Protein AF-A0A6C8XRI6-F1 (afdb_monomer_lite)

Structure (mmCIF, N/CA/C/O backbone):
data_AF-A0A6C8XRI6-F1
#
_entry.id   AF-A0A6C8XRI6-F1
#
loop_
_atom_site.group_PDB
_atom_site.id
_atom_site.type_symbol
_atom_site.label_atom_id
_atom_site.label_alt_id
_atom_site.label_comp_id
_atom_site.label_asym_id
_atom_site.label_entity_id
_atom_site.label_seq_id
_atom_site.pdbx_PDB_ins_code
_atom_site.Cartn_x
_atom_site.Cartn_y
_atom_site.Cartn_z
_atom_site.occupancy
_atom_site.B_iso_or_equiv
_atom_site.auth_seq_id
_atom_site.auth_comp_id
_atom_site.auth_asym_id
_atom_site.auth_atom_id
_atom_site.pdbx_PDB_model_num
ATOM 1 N N . SER A 1 1 ? -28.805 25.877 29.980 1.00 48.94 1 SER A N 1
ATOM 2 C CA . SER A 1 1 ? -28.409 24.750 29.115 1.00 48.94 1 SER A CA 1
ATOM 3 C C . SER A 1 1 ? -28.987 23.490 29.726 1.00 48.94 1 SER A C 1
ATOM 5 O O . SER A 1 1 ? -28.529 23.071 30.779 1.00 48.94 1 SER A O 1
ATOM 7 N N . SER A 1 2 ? -30.073 22.964 29.158 1.00 48.72 2 SER A N 1
ATOM 8 C CA . SER A 1 2 ? -30.688 21.733 29.662 1.00 48.72 2 SER A CA 1
ATOM 9 C C . SER A 1 2 ? -29.799 20.570 29.241 1.00 48.72 2 SER A C 1
ATOM 11 O O . SER A 1 2 ? -29.722 20.270 28.053 1.00 48.72 2 SER A O 1
ATOM 13 N N . ALA A 1 3 ? -29.058 19.983 30.178 1.00 62.44 3 ALA A N 1
ATOM 14 C CA . ALA A 1 3 ? -28.455 18.682 29.946 1.00 62.44 3 ALA A CA 1
ATOM 15 C C . ALA A 1 3 ? -29.612 17.678 29.949 1.00 62.44 3 ALA A C 1
ATOM 17 O O . ALA A 1 3 ? -30.185 17.402 31.001 1.00 62.44 3 ALA A O 1
ATOM 18 N N . GLU A 1 4 ? -30.025 17.242 28.759 1.00 72.00 4 GLU A N 1
ATOM 19 C CA . GLU A 1 4 ? -30.961 16.131 28.591 1.00 72.00 4 GLU A CA 1
ATOM 20 C C . GLU A 1 4 ? -30.470 14.961 29.454 1.00 72.00 4 GLU A C 1
ATOM 22 O O . GLU A 1 4 ? -29.291 14.594 29.388 1.00 72.00 4 GLU A O 1
ATOM 27 N N . ALA A 1 5 ? -31.343 14.415 30.302 1.00 75.19 5 ALA A N 1
ATOM 28 C CA . ALA A 1 5 ? -30.984 13.262 31.113 1.00 75.19 5 ALA A CA 1
ATOM 29 C C . ALA A 1 5 ? -30.616 12.086 30.188 1.00 75.19 5 ALA A C 1
ATOM 31 O O . ALA A 1 5 ? -31.246 11.914 29.139 1.00 75.19 5 ALA A O 1
ATOM 32 N N . PRO A 1 6 ? -29.599 11.281 30.535 1.00 75.69 6 PRO A N 1
ATOM 33 C CA . PRO A 1 6 ? -29.233 10.128 29.728 1.00 75.69 6 PRO A CA 1
ATOM 34 C C . PRO A 1 6 ? -30.438 9.188 29.583 1.00 75.69 6 PRO A C 1
ATOM 36 O O . PRO A 1 6 ? -31.152 8.910 30.542 1.00 75.69 6 PRO A O 1
ATOM 39 N N . TRP A 1 7 ? -30.673 8.691 28.366 1.00 84.75 7 TRP A N 1
ATOM 40 C CA . TRP A 1 7 ? -31.828 7.833 28.064 1.00 84.75 7 TRP A CA 1
ATOM 41 C C . TRP A 1 7 ? -31.716 6.421 28.675 1.00 84.75 7 TRP A C 1
ATOM 43 O O . TRP A 1 7 ? -32.672 5.649 28.618 1.00 84.75 7 TRP A O 1
ATOM 53 N N . PHE A 1 8 ? -30.561 6.086 29.265 1.00 84.25 8 PHE A N 1
ATOM 54 C CA . PHE A 1 8 ? -30.327 4.893 30.078 1.00 84.25 8 PHE A CA 1
ATOM 55 C C . PHE A 1 8 ? -29.188 5.123 31.082 1.00 84.25 8 PHE A C 1
ATOM 57 O O . PHE A 1 8 ? -28.287 5.926 30.844 1.00 84.25 8 PHE A O 1
ATOM 64 N N . GLU A 1 9 ? -29.191 4.346 32.166 1.00 81.75 9 GLU A N 1
ATOM 65 C CA . GLU A 1 9 ? -28.111 4.284 33.154 1.00 81.75 9 GLU A CA 1
ATOM 66 C C . GLU A 1 9 ? -27.743 2.823 33.445 1.00 81.75 9 GLU A C 1
ATOM 68 O O . GLU A 1 9 ? -28.558 1.910 33.291 1.00 81.75 9 GLU A O 1
ATOM 73 N N . HIS A 1 10 ? -26.497 2.582 33.853 1.00 83.25 10 HIS A N 1
ATOM 74 C CA . HIS A 1 10 ? -26.062 1.254 34.277 1.00 83.25 10 HIS A CA 1
ATOM 75 C C . HIS A 1 10 ? -26.464 0.976 35.726 1.00 83.25 10 HIS A C 1
ATOM 77 O O . HIS A 1 10 ? -26.242 1.811 36.601 1.00 83.25 10 HIS A O 1
ATOM 83 N N . ASP A 1 11 ? -26.950 -0.237 36.006 1.00 83.12 11 ASP A N 1
ATOM 84 C CA . ASP A 1 11 ? -27.087 -0.718 37.381 1.00 83.12 11 ASP A CA 1
ATOM 85 C C . ASP A 1 11 ? -25.696 -1.007 37.967 1.00 83.12 11 ASP A C 1
ATOM 87 O O . ASP A 1 11 ? -25.121 -2.079 37.779 1.00 83.12 11 ASP A O 1
ATOM 91 N N . GLN A 1 12 ? -25.145 -0.026 38.682 1.00 78.06 12 GLN A N 1
ATOM 92 C CA . GLN A 1 12 ? -23.838 -0.140 39.337 1.00 78.06 12 GLN A CA 1
ATOM 93 C C . GLN A 1 12 ? -23.873 -1.002 40.611 1.00 78.06 12 GLN A C 1
ATOM 95 O O . GLN A 1 12 ? -22.829 -1.255 41.210 1.00 78.06 12 GLN A O 1
ATOM 100 N N . ARG A 1 13 ? -25.061 -1.433 41.055 1.00 80.25 13 ARG A N 1
ATOM 101 C CA . ARG A 1 13 ? -25.269 -2.138 42.325 1.00 80.25 13 ARG A CA 1
ATOM 102 C C . ARG A 1 13 ? -25.299 -3.649 42.159 1.00 80.25 13 ARG A C 1
ATOM 104 O O . ARG A 1 13 ? -24.831 -4.356 43.047 1.00 80.25 13 ARG A O 1
ATOM 111 N N . THR A 1 14 ? -25.874 -4.142 41.066 1.00 84.00 14 THR A N 1
ATOM 112 C CA . THR A 1 14 ? -26.051 -5.587 40.842 1.00 84.00 14 THR A CA 1
ATOM 113 C C . THR A 1 14 ? -25.089 -6.163 39.805 1.00 84.00 14 THR A C 1
ATOM 115 O O . THR A 1 14 ? -24.820 -7.365 39.814 1.00 84.00 14 THR A O 1
ATOM 118 N N . VAL A 1 15 ? -24.528 -5.323 38.932 1.00 81.25 15 VAL A N 1
ATOM 119 C CA . VAL A 1 15 ? -23.626 -5.755 37.862 1.00 81.25 15 VAL A CA 1
ATOM 120 C C . VAL A 1 15 ? -22.178 -5.723 38.344 1.00 81.25 15 VAL A C 1
ATOM 122 O O . VAL A 1 15 ? -21.686 -4.708 38.833 1.00 81.25 15 VAL A O 1
ATOM 125 N N . ALA A 1 16 ? -21.462 -6.835 38.165 1.00 85.38 16 ALA A N 1
ATOM 126 C CA . ALA A 1 16 ? -20.042 -6.910 38.492 1.00 85.38 16 ALA A CA 1
ATOM 127 C C . ALA A 1 16 ? -19.235 -5.850 37.719 1.00 85.38 16 ALA A C 1
ATOM 129 O O . ALA A 1 16 ? -19.414 -5.677 36.511 1.00 85.38 16 ALA A O 1
ATOM 130 N N . THR A 1 17 ? -18.273 -5.204 38.386 1.00 80.81 17 THR A N 1
ATOM 131 C CA . THR A 1 17 ? -17.433 -4.144 37.799 1.00 80.81 17 THR A CA 1
ATOM 132 C C . THR A 1 17 ? -16.781 -4.572 36.484 1.00 80.81 17 THR A C 1
ATOM 134 O O . THR A 1 17 ? -16.731 -3.797 35.536 1.00 80.81 17 THR A O 1
ATOM 137 N N . GLY A 1 18 ? -16.339 -5.830 36.372 1.00 80.00 18 GLY A N 1
ATOM 138 C CA . GLY A 1 18 ? -15.741 -6.353 35.139 1.00 80.00 18 GLY A CA 1
ATOM 139 C C . GLY A 1 18 ? -16.681 -6.329 33.926 1.00 80.00 18 GLY A C 1
ATOM 140 O O . GLY A 1 18 ? -16.215 -6.126 32.808 1.00 80.00 18 GLY A O 1
ATOM 141 N N . VAL A 1 19 ? -17.990 -6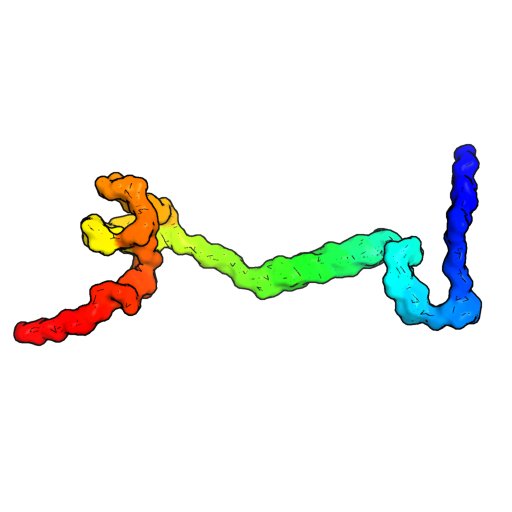.489 34.138 1.00 81.56 19 VAL A N 1
ATOM 142 C CA . VAL A 1 19 ? -19.017 -6.411 33.085 1.00 81.56 19 VAL A CA 1
ATOM 143 C C . VAL A 1 19 ? -19.288 -4.951 32.716 1.00 81.56 19 VAL A C 1
ATOM 145 O O . VAL A 1 19 ? -19.352 -4.619 31.533 1.00 81.56 19 VAL A O 1
ATOM 148 N N . LEU A 1 20 ? -19.344 -4.058 33.709 1.00 81.19 20 LEU A N 1
ATOM 149 C CA . LEU A 1 20 ? -19.457 -2.612 33.494 1.00 81.19 20 LEU A CA 1
ATOM 150 C C . LEU A 1 20 ? -18.293 -2.092 32.630 1.00 81.19 20 LEU A C 1
ATOM 152 O O . LEU A 1 20 ? -18.519 -1.475 31.591 1.00 81.19 20 LEU A O 1
ATOM 156 N N . MET A 1 21 ? -17.047 -2.441 32.961 1.00 79.44 21 MET A N 1
ATOM 157 C CA . MET A 1 21 ? -15.861 -2.001 32.207 1.00 79.44 21 MET A CA 1
ATOM 158 C C . MET A 1 21 ? -15.844 -2.489 30.746 1.00 79.44 21 MET A C 1
ATOM 160 O O . MET A 1 21 ? -15.205 -1.882 29.880 1.00 79.44 21 MET A O 1
ATOM 164 N N . GLN A 1 22 ? -16.582 -3.553 30.420 1.00 79.06 22 GLN A N 1
ATOM 165 C CA . GLN A 1 22 ? -16.731 -4.039 29.047 1.00 79.06 22 GLN A CA 1
ATOM 166 C C . GLN A 1 22 ? -17.766 -3.243 28.238 1.00 79.06 22 GLN A C 1
ATOM 168 O O . GLN A 1 22 ? -17.653 -3.190 27.012 1.00 79.06 22 GLN A O 1
ATOM 173 N N . CYS A 1 23 ? -18.689 -2.517 28.876 1.00 80.25 23 CYS A N 1
ATOM 174 C CA . CYS A 1 23 ? -19.729 -1.755 28.186 1.00 80.25 23 CYS A CA 1
ATOM 175 C C . CYS A 1 23 ? -19.158 -0.653 27.284 1.00 80.25 23 CYS A C 1
ATOM 177 O O . CYS A 1 23 ? -18.385 0.192 27.730 1.00 80.25 23 CYS A O 1
ATOM 179 N N . ALA A 1 24 ? -19.544 -0.628 26.008 1.00 75.69 24 ALA A N 1
ATOM 180 C CA . ALA A 1 24 ? -19.039 0.330 25.023 1.00 75.69 24 ALA A CA 1
ATOM 181 C C . ALA A 1 24 ? -19.287 1.815 25.372 1.00 75.69 24 ALA A C 1
ATOM 183 O O . ALA A 1 24 ? -18.594 2.666 24.821 1.00 75.69 24 ALA A O 1
ATOM 184 N N . HIS A 1 25 ? -20.222 2.113 26.281 1.00 76.44 25 HIS A N 1
ATOM 185 C CA . HIS A 1 25 ? -20.703 3.468 26.577 1.00 76.44 25 HIS A CA 1
ATOM 186 C C . HIS A 1 25 ? -20.259 4.035 27.935 1.00 76.44 25 HIS A C 1
ATOM 188 O O . HIS A 1 25 ? -20.557 5.188 28.218 1.00 76.44 25 HIS A O 1
ATOM 194 N N . LEU A 1 26 ? -19.562 3.255 28.770 1.00 74.50 26 LEU A N 1
ATOM 195 C CA . LEU A 1 26 ? -19.299 3.634 30.166 1.00 74.50 26 LEU A CA 1
ATOM 196 C C . LEU A 1 26 ? -18.185 4.684 30.321 1.00 74.50 26 LEU A C 1
ATOM 198 O O . LEU A 1 26 ? -18.282 5.552 31.177 1.00 74.50 26 LEU A O 1
ATOM 202 N N . ASP A 1 27 ? -17.160 4.627 29.466 1.00 71.81 27 ASP A N 1
ATOM 203 C CA . ASP A 1 27 ? -16.140 5.674 29.335 1.00 71.81 27 ASP A CA 1
ATOM 204 C C . ASP A 1 27 ? -15.560 5.650 27.906 1.00 71.81 27 ASP A C 1
ATOM 206 O O . ASP A 1 27 ? -14.701 4.816 27.582 1.00 71.81 27 ASP A O 1
ATOM 210 N N . PRO A 1 28 ? -16.081 6.496 27.001 1.00 68.75 28 PRO A N 1
ATOM 211 C CA . PRO A 1 28 ? -15.623 6.547 25.618 1.00 68.75 28 PRO A CA 1
ATOM 212 C C . PRO A 1 28 ? -14.155 6.973 25.477 1.00 68.75 28 PRO A C 1
ATOM 214 O O . PRO A 1 28 ? -13.481 6.490 24.566 1.00 68.75 28 PRO A O 1
ATOM 217 N N . GLU A 1 29 ? -13.655 7.834 26.367 1.00 71.12 29 GLU A N 1
ATOM 218 C CA . GLU A 1 29 ? -12.320 8.441 26.288 1.00 71.12 29 GLU A CA 1
ATOM 219 C C . GLU A 1 29 ? -11.241 7.440 26.721 1.00 71.12 29 GLU A C 1
ATOM 221 O O . GLU A 1 29 ? -10.298 7.162 25.977 1.00 71.12 29 GLU A O 1
ATOM 226 N N . VAL A 1 30 ? -11.449 6.748 27.845 1.00 72.38 30 VAL A N 1
ATOM 227 C CA . VAL A 1 30 ? -10.557 5.662 28.287 1.00 72.38 30 VAL A CA 1
ATOM 228 C C . VAL A 1 30 ? -10.528 4.518 27.269 1.00 72.38 30 VAL A C 1
ATOM 230 O O . VAL A 1 30 ? -9.479 3.909 27.021 1.00 72.38 30 VAL A O 1
ATOM 233 N N . LYS A 1 31 ? -11.664 4.223 26.623 1.00 76.81 31 LYS A N 1
ATOM 234 C CA . LYS A 1 31 ? -11.733 3.200 25.569 1.00 76.81 31 LYS A CA 1
ATOM 235 C C . LYS A 1 31 ? -11.071 3.637 24.273 1.00 76.81 31 LYS A C 1
ATOM 237 O O . LYS A 1 31 ? -10.455 2.787 23.622 1.00 76.81 31 LYS A O 1
ATOM 242 N N . ALA A 1 32 ? -11.166 4.910 23.897 1.00 81.50 32 ALA A N 1
ATOM 243 C CA . ALA A 1 32 ? -10.409 5.458 22.777 1.00 81.50 32 ALA A CA 1
ATOM 244 C C . ALA A 1 32 ? -8.906 5.270 23.020 1.00 81.50 32 ALA A C 1
ATOM 246 O O . ALA A 1 32 ? -8.208 4.726 22.165 1.00 81.50 32 ALA A O 1
ATOM 247 N N . GLU A 1 33 ? -8.439 5.536 24.237 1.00 84.12 33 GLU A N 1
ATOM 248 C CA . GLU A 1 33 ? -7.013 5.480 24.562 1.00 84.12 33 GLU A CA 1
ATOM 249 C C . GLU A 1 33 ? -6.478 4.055 24.629 1.00 84.12 33 GLU A C 1
ATOM 251 O O . GLU A 1 33 ? -5.375 3.770 24.144 1.00 84.12 33 GLU A O 1
ATOM 256 N N . ALA A 1 34 ? -7.282 3.122 25.139 1.00 84.88 34 ALA A N 1
ATOM 257 C CA . ALA A 1 34 ? -6.983 1.698 25.066 1.00 84.88 34 ALA A CA 1
ATOM 258 C C . ALA A 1 34 ? -6.898 1.205 23.609 1.00 84.88 34 ALA A C 1
ATOM 260 O O . ALA A 1 34 ? -5.980 0.456 23.258 1.00 84.88 34 ALA A O 1
ATOM 261 N N . ARG A 1 35 ? -7.814 1.651 22.736 1.00 84.62 35 ARG A N 1
ATOM 262 C CA . ARG A 1 35 ? -7.804 1.315 21.301 1.00 84.62 35 ARG A CA 1
ATOM 263 C C . ARG A 1 35 ? -6.588 1.911 20.594 1.00 84.62 35 ARG A C 1
ATOM 265 O O . ARG A 1 35 ? -5.883 1.179 19.903 1.00 84.62 35 ARG A O 1
ATOM 272 N N . HIS A 1 36 ? -6.289 3.189 20.818 1.00 89.31 36 HIS A N 1
ATOM 273 C CA . HIS A 1 36 ? -5.112 3.864 20.271 1.00 89.31 36 HIS A CA 1
ATOM 274 C C . HIS A 1 36 ? -3.811 3.180 20.692 1.00 89.31 36 HIS A C 1
ATOM 276 O O . HIS A 1 36 ? -2.914 2.984 19.873 1.00 89.31 36 HIS A O 1
ATOM 282 N N . ARG A 1 37 ? -3.696 2.778 21.963 1.00 89.94 37 ARG A N 1
ATOM 283 C CA . ARG A 1 37 ? -2.535 2.028 22.458 1.00 89.94 37 ARG A CA 1
ATOM 284 C C . ARG A 1 37 ? -2.402 0.675 21.765 1.00 89.94 37 ARG A C 1
ATOM 286 O O . ARG A 1 37 ? -1.310 0.327 21.332 1.00 89.94 37 ARG A O 1
ATOM 293 N N . LYS A 1 38 ? -3.506 -0.062 21.610 1.00 89.00 38 LYS A N 1
ATOM 294 C CA . LYS A 1 38 ? -3.512 -1.347 20.900 1.00 89.00 38 LYS A CA 1
ATOM 295 C C . LYS A 1 38 ? -3.069 -1.190 19.445 1.00 89.00 38 LYS A C 1
ATOM 297 O O . LYS A 1 38 ? -2.230 -1.960 18.994 1.00 89.00 38 LYS A O 1
ATOM 302 N N . LEU A 1 39 ? -3.581 -0.182 18.738 1.00 90.31 39 LEU A N 1
ATOM 303 C CA . LEU A 1 39 ? -3.187 0.108 17.356 1.00 90.31 39 LEU A CA 1
ATOM 304 C C . LEU A 1 39 ? -1.702 0.461 17.251 1.00 90.31 39 LEU A C 1
ATOM 306 O O . LEU A 1 39 ? -1.006 -0.107 16.417 1.00 90.31 39 LEU A O 1
ATOM 310 N N . ARG A 1 40 ? -1.194 1.331 18.132 1.00 90.94 40 ARG A N 1
ATOM 311 C CA . ARG A 1 40 ? 0.237 1.666 18.169 1.00 90.94 40 ARG A CA 1
ATOM 312 C C . ARG A 1 40 ? 1.117 0.454 18.455 1.00 90.94 40 ARG A C 1
ATOM 314 O O . ARG A 1 40 ? 2.154 0.328 17.823 1.00 90.94 40 ARG A O 1
ATOM 321 N N . ASN A 1 41 ? 0.701 -0.443 19.348 1.00 90.00 41 ASN A N 1
ATOM 322 C CA . ASN A 1 41 ? 1.443 -1.676 19.620 1.00 90.00 41 ASN A CA 1
ATOM 323 C C . ASN A 1 41 ? 1.467 -2.612 18.409 1.00 90.00 41 ASN A C 1
ATOM 325 O O . ASN A 1 41 ? 2.501 -3.205 18.132 1.00 90.00 41 ASN A O 1
ATOM 329 N N . ILE A 1 42 ? 0.348 -2.732 17.685 1.00 89.25 42 ILE A N 1
ATOM 330 C CA . ILE A 1 42 ? 0.296 -3.514 16.445 1.00 89.25 42 ILE A CA 1
ATOM 331 C C . ILE A 1 42 ? 1.255 -2.905 15.424 1.00 89.25 42 ILE A C 1
ATOM 333 O O . ILE A 1 42 ? 2.126 -3.606 14.935 1.00 89.25 42 ILE A O 1
ATOM 337 N N . ILE A 1 43 ? 1.142 -1.602 15.155 1.00 86.88 43 ILE A N 1
ATOM 338 C CA . ILE A 1 43 ? 1.983 -0.904 14.173 1.00 86.88 43 ILE A CA 1
ATOM 339 C C . ILE A 1 43 ? 3.465 -0.972 14.560 1.00 86.88 43 ILE A C 1
ATOM 341 O O . ILE A 1 43 ? 4.300 -1.246 13.710 1.00 86.88 43 ILE A O 1
ATOM 345 N N . GLY A 1 44 ? 3.794 -0.756 15.834 1.00 85.50 44 GLY A N 1
ATOM 346 C CA . GLY A 1 44 ? 5.169 -0.813 16.332 1.00 85.50 44 GLY A CA 1
ATOM 347 C C . GLY A 1 44 ? 5.768 -2.220 16.359 1.00 85.50 44 GLY A C 1
ATOM 348 O O . GLY A 1 44 ? 6.983 -2.345 16.440 1.00 85.50 44 GLY A O 1
ATOM 349 N N . GLY A 1 45 ? 4.935 -3.263 16.302 1.00 83.75 45 GLY A N 1
ATOM 350 C CA . GLY A 1 45 ? 5.369 -4.655 16.180 1.00 83.75 45 GLY A CA 1
ATOM 351 C C . GLY A 1 45 ? 5.472 -5.153 14.738 1.00 83.75 45 GLY A C 1
ATOM 352 O O . GLY A 1 45 ? 5.880 -6.293 14.536 1.00 83.75 45 GLY A O 1
ATOM 353 N N . LEU A 1 46 ? 5.082 -4.347 13.745 1.00 83.00 46 LEU A N 1
ATOM 354 C CA . LEU A 1 46 ? 5.293 -4.677 12.339 1.00 83.00 46 LEU A CA 1
ATOM 355 C C . LEU A 1 46 ? 6.715 -4.286 11.940 1.00 83.00 46 LEU A C 1
ATOM 357 O O . LEU A 1 46 ? 7.155 -3.167 12.212 1.00 83.00 46 LEU A O 1
ATOM 361 N N . ASP A 1 47 ? 7.409 -5.189 11.252 1.00 80.44 47 ASP A N 1
ATOM 362 C CA . ASP A 1 47 ? 8.676 -4.852 10.613 1.00 80.44 47 ASP A CA 1
ATOM 363 C C . ASP A 1 47 ? 8.463 -3.716 9.607 1.00 80.44 47 ASP A C 1
ATOM 365 O O . ASP A 1 47 ? 7.473 -3.682 8.864 1.00 80.44 47 ASP A O 1
ATOM 369 N N . MET A 1 48 ? 9.403 -2.768 9.582 1.00 74.75 48 MET A N 1
ATOM 370 C CA . MET A 1 48 ? 9.399 -1.705 8.582 1.00 74.75 48 MET A CA 1
ATOM 371 C C . MET A 1 48 ? 9.417 -2.350 7.189 1.00 74.75 48 MET A C 1
ATOM 373 O O . MET A 1 48 ? 10.269 -3.212 6.951 1.00 74.75 48 MET A O 1
ATOM 377 N N . PRO A 1 49 ? 8.538 -1.942 6.251 1.00 73.00 49 PRO A N 1
ATOM 378 C CA . PRO A 1 49 ? 8.573 -2.475 4.901 1.00 73.00 49 PRO A CA 1
ATOM 379 C C . PRO A 1 49 ? 9.971 -2.280 4.315 1.00 73.00 49 PRO A C 1
ATOM 381 O O . PRO A 1 49 ? 10.437 -1.148 4.158 1.00 73.00 49 PRO A O 1
ATOM 384 N N . VAL A 1 50 ? 10.651 -3.381 3.993 1.00 75.00 50 VAL A N 1
ATOM 385 C CA . VAL A 1 50 ? 11.923 -3.311 3.277 1.00 75.00 50 VAL A CA 1
ATOM 386 C C . VAL A 1 50 ? 11.609 -2.793 1.881 1.00 75.00 50 VAL A C 1
ATOM 388 O O . VAL A 1 50 ? 10.984 -3.476 1.069 1.00 75.00 50 VAL A O 1
ATOM 391 N N . THR A 1 51 ? 11.998 -1.551 1.598 1.00 80.44 51 THR A N 1
ATOM 392 C CA . THR A 1 51 ? 11.851 -1.008 0.249 1.00 80.44 51 THR A CA 1
ATOM 393 C C . THR A 1 51 ? 12.871 -1.697 -0.646 1.00 80.44 51 THR A C 1
ATOM 395 O O . THR A 1 51 ? 14.067 -1.419 -0.533 1.00 80.44 51 THR A O 1
ATOM 398 N N . VAL A 1 52 ? 12.412 -2.579 -1.532 1.00 83.25 52 VAL A N 1
ATOM 399 C CA . VAL A 1 52 ? 13.257 -3.143 -2.587 1.00 83.25 52 VAL A CA 1
ATOM 400 C C . VAL A 1 52 ? 13.680 -2.016 -3.522 1.00 83.25 52 VAL A C 1
ATOM 402 O O . VAL A 1 52 ? 12.842 -1.323 -4.097 1.00 83.25 52 VAL A O 1
ATOM 405 N N . ARG A 1 53 ? 14.993 -1.821 -3.657 1.00 87.75 53 ARG A N 1
ATOM 406 C CA . ARG A 1 53 ? 15.585 -0.763 -4.493 1.00 87.75 53 ARG A CA 1
ATOM 407 C C . ARG A 1 53 ? 16.485 -1.294 -5.594 1.00 87.75 53 ARG A C 1
ATOM 409 O O . ARG A 1 53 ? 17.046 -0.491 -6.328 1.00 87.75 53 ARG A O 1
ATOM 416 N N . SER A 1 54 ? 16.640 -2.605 -5.710 1.00 93.44 54 SER A N 1
ATOM 417 C CA . SER A 1 54 ? 17.509 -3.228 -6.702 1.00 93.44 54 SER A CA 1
ATOM 418 C C . SER A 1 54 ? 16.734 -4.314 -7.420 1.00 93.44 54 SER A C 1
ATOM 420 O O . SER A 1 54 ? 16.150 -5.193 -6.784 1.00 93.44 54 SER A O 1
ATOM 422 N N . TRP A 1 55 ? 16.739 -4.234 -8.742 1.00 94.38 55 TRP A N 1
ATOM 423 C CA . TRP A 1 55 ? 15.918 -5.042 -9.621 1.00 94.38 55 TRP A CA 1
ATOM 424 C C . TRP A 1 55 ? 16.767 -5.660 -10.728 1.00 94.38 55 TRP A C 1
ATOM 426 O O . TRP A 1 55 ? 17.728 -5.058 -11.210 1.00 94.38 55 TRP A O 1
ATOM 436 N N . TYR A 1 56 ? 16.359 -6.842 -11.170 1.00 94.56 56 TYR A N 1
ATOM 437 C CA . TYR A 1 56 ? 16.868 -7.496 -12.363 1.00 94.56 56 TYR A CA 1
ATOM 438 C C . TYR A 1 56 ? 15.717 -7.793 -13.316 1.00 94.56 56 TYR A C 1
ATOM 440 O O . TYR A 1 56 ? 14.727 -8.415 -12.928 1.00 94.56 56 TYR A O 1
ATOM 448 N N . CYS A 1 57 ? 15.843 -7.345 -14.562 1.00 94.50 57 CYS A N 1
ATOM 449 C CA . CYS A 1 57 ? 14.906 -7.671 -15.626 1.00 94.50 57 CYS A CA 1
ATOM 450 C C . CYS A 1 57 ? 15.447 -8.868 -16.401 1.00 94.50 57 CYS A C 1
ATOM 452 O O . CYS A 1 57 ? 16.413 -8.717 -17.146 1.00 94.50 57 CYS A O 1
ATOM 454 N N . VAL A 1 58 ? 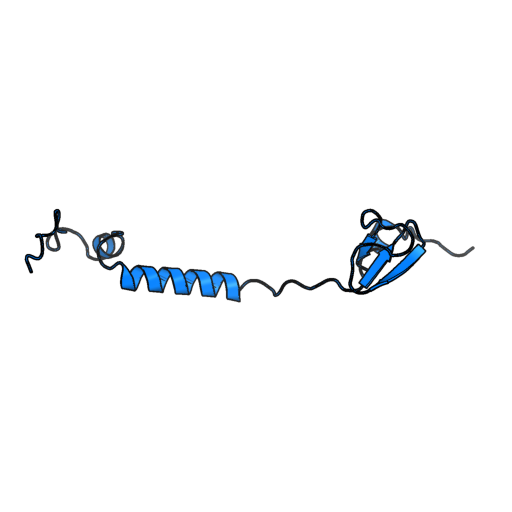14.806 -10.029 -16.264 1.00 93.25 58 VAL A N 1
ATOM 455 C CA . VAL A 1 58 ? 15.228 -11.271 -16.941 1.00 93.25 58 VAL A CA 1
ATOM 456 C C . VAL A 1 58 ? 15.029 -11.170 -18.455 1.00 93.25 58 VAL A C 1
ATOM 458 O O . VAL A 1 58 ? 15.819 -11.704 -19.220 1.00 93.25 58 VAL A O 1
ATOM 461 N N . TRP A 1 59 ? 14.010 -10.429 -18.904 1.00 94.62 59 TRP A N 1
ATOM 462 C CA . TRP A 1 59 ? 13.761 -10.215 -20.334 1.00 94.62 59 TRP A CA 1
ATOM 463 C C . TRP A 1 59 ? 14.852 -9.370 -21.007 1.00 94.62 59 TRP A C 1
ATOM 465 O O . TRP A 1 59 ? 15.218 -9.616 -22.151 1.00 94.62 59 TRP A O 1
ATOM 475 N N . CYS A 1 60 ? 15.370 -8.363 -20.300 1.00 94.94 60 CYS A N 1
ATOM 476 C CA . CYS A 1 60 ? 16.394 -7.452 -20.820 1.00 94.94 60 CYS A CA 1
ATOM 477 C C . CYS A 1 60 ? 17.811 -7.810 -20.354 1.00 94.94 60 CYS A C 1
ATOM 479 O O . CYS A 1 60 ? 18.746 -7.083 -20.685 1.00 94.94 60 CYS A O 1
ATOM 481 N N . SER A 1 61 ? 17.962 -8.851 -19.533 1.00 93.75 61 SER A N 1
ATOM 482 C CA . SER A 1 61 ? 19.206 -9.235 -18.857 1.00 93.75 61 SER A CA 1
ATOM 483 C C . SER A 1 61 ? 19.936 -8.053 -18.205 1.00 93.75 61 SER A C 1
ATOM 485 O O . SER A 1 61 ? 21.142 -7.885 -18.371 1.00 93.75 61 SER A O 1
ATOM 487 N N . SER A 1 62 ? 19.201 -7.195 -17.489 1.00 92.94 62 SER A N 1
ATOM 488 C CA . SER A 1 62 ? 19.722 -5.911 -17.001 1.00 92.94 62 SER A CA 1
ATOM 489 C C . SER A 1 62 ? 19.401 -5.663 -15.531 1.00 92.94 62 SER A C 1
ATOM 491 O O . SER A 1 62 ? 18.268 -5.865 -15.086 1.00 92.94 62 SER A O 1
ATOM 493 N N . HIS A 1 63 ? 20.412 -5.195 -14.796 1.00 93.94 63 HIS A N 1
ATOM 494 C CA . HIS A 1 63 ? 20.314 -4.741 -13.411 1.00 93.94 63 HIS A CA 1
ATOM 495 C C . HIS A 1 63 ? 20.018 -3.242 -13.356 1.00 93.94 63 HIS A C 1
ATOM 497 O O . HIS A 1 63 ? 20.612 -2.459 -14.097 1.00 93.94 63 HIS A O 1
ATOM 503 N N . TYR A 1 64 ? 19.122 -2.835 -12.464 1.00 94.25 64 TYR A N 1
ATOM 504 C CA . TYR A 1 64 ? 18.725 -1.438 -12.293 1.00 94.25 64 TYR A CA 1
ATOM 505 C C . TYR A 1 64 ? 18.194 -1.183 -10.881 1.00 94.25 64 TYR A C 1
ATOM 507 O O . TYR A 1 64 ? 18.025 -2.107 -10.081 1.00 94.25 64 TYR A O 1
ATOM 515 N N . SER A 1 65 ? 17.974 0.087 -10.547 1.00 93.31 65 SER A N 1
ATOM 516 C C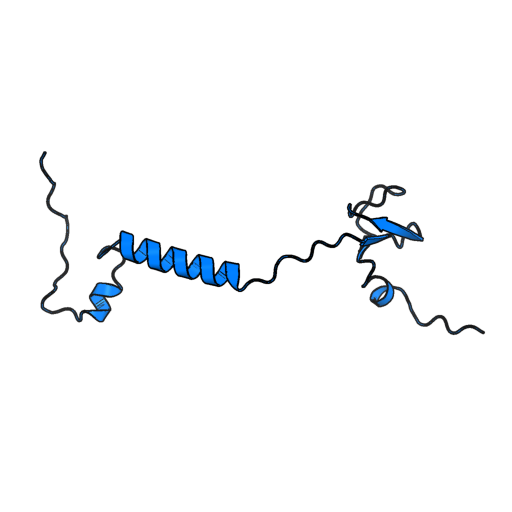A . SER A 1 65 ? 17.627 0.513 -9.194 1.00 93.31 65 SER A CA 1
ATOM 517 C C . SER A 1 65 ? 16.370 1.374 -9.131 1.00 93.31 65 SER A C 1
ATOM 519 O O . SER A 1 65 ? 15.910 1.923 -10.129 1.00 93.31 65 SER A O 1
ATOM 521 N N . GLU A 1 66 ? 15.859 1.514 -7.909 1.00 87.69 66 GLU A N 1
ATOM 522 C CA . GLU A 1 66 ? 14.740 2.369 -7.506 1.00 87.69 66 GLU A CA 1
ATOM 523 C C . GLU A 1 66 ? 13.382 1.898 -8.025 1.00 87.69 66 GLU A C 1
ATOM 525 O O . GLU A 1 66 ? 12.588 1.335 -7.269 1.00 87.69 66 GLU A O 1
ATOM 530 N N . ASN A 1 67 ? 13.105 2.111 -9.307 1.00 90.06 67 ASN A N 1
ATOM 531 C CA . ASN A 1 67 ? 11.811 1.815 -9.899 1.00 90.06 67 ASN A CA 1
ATOM 532 C C . ASN A 1 67 ? 11.739 0.340 -10.312 1.00 90.06 67 ASN A C 1
ATOM 534 O O . ASN A 1 67 ? 12.713 -0.195 -10.821 1.00 90.06 67 ASN A O 1
ATOM 538 N N . LYS A 1 68 ? 10.582 -0.313 -10.137 1.00 92.75 68 LYS A N 1
ATOM 539 C CA . LYS A 1 68 ? 10.356 -1.683 -10.617 1.00 92.75 68 LYS A CA 1
ATOM 540 C C . LYS A 1 68 ? 10.269 -1.763 -12.145 1.00 92.75 68 LYS A C 1
ATOM 542 O O . LYS A 1 68 ? 10.592 -2.804 -12.705 1.00 92.75 68 LYS A O 1
ATOM 547 N N . TYR A 1 69 ? 9.843 -0.712 -12.842 1.00 95.06 69 TYR A N 1
ATOM 548 C CA . TYR A 1 69 ? 9.727 -0.743 -14.303 1.00 95.06 69 TYR A CA 1
ATOM 549 C C . TYR A 1 69 ? 11.109 -0.669 -14.958 1.00 95.06 69 TYR A C 1
ATOM 551 O O . TYR A 1 69 ? 11.859 0.279 -14.739 1.00 95.06 69 TYR A O 1
ATOM 559 N N . CYS A 1 70 ? 11.445 -1.673 -15.769 1.00 95.31 70 CYS A N 1
ATOM 560 C CA . CYS A 1 70 ? 12.688 -1.671 -16.527 1.00 95.31 70 CYS A CA 1
ATOM 561 C C . CYS A 1 70 ? 12.636 -0.577 -17.602 1.00 95.31 70 CYS A C 1
ATOM 563 O O . CYS A 1 70 ? 11.703 -0.532 -18.404 1.00 95.31 70 CYS A O 1
ATOM 565 N N . VAL A 1 71 ? 13.660 0.276 -17.654 1.00 93.94 71 VAL A N 1
ATOM 566 C CA . VAL A 1 71 ? 13.738 1.401 -18.604 1.00 93.94 71 VAL A CA 1
ATOM 567 C C . VAL A 1 71 ? 13.775 0.959 -20.069 1.00 93.94 71 VAL A C 1
ATOM 569 O O . VAL A 1 71 ? 13.321 1.695 -20.937 1.00 93.94 71 VAL A O 1
ATOM 572 N N . SER A 1 72 ? 14.280 -0.246 -20.346 1.00 95.38 72 SER A N 1
ATOM 573 C CA . SER A 1 72 ? 14.458 -0.739 -21.715 1.00 95.38 72 SER A CA 1
ATOM 574 C C . SER A 1 72 ? 13.174 -1.309 -22.316 1.00 95.38 72 SER A C 1
ATOM 576 O O . SER A 1 72 ? 12.896 -1.077 -23.486 1.00 95.38 72 SER A O 1
ATOM 578 N N . CYS A 1 73 ? 12.388 -2.063 -21.538 1.00 95.31 73 CYS A N 1
ATOM 579 C CA . CYS A 1 73 ? 11.153 -2.693 -22.026 1.00 95.31 73 CYS A CA 1
ATOM 580 C C . CYS A 1 73 ? 9.871 -2.018 -21.523 1.00 95.31 73 CYS A C 1
ATOM 582 O O . CYS A 1 73 ? 8.781 -2.394 -21.945 1.00 95.31 73 CYS A O 1
ATOM 584 N N . GLY A 1 74 ? 9.978 -1.054 -20.605 1.00 95.12 74 GLY A N 1
ATOM 585 C CA . GLY A 1 74 ? 8.843 -0.315 -20.050 1.00 95.12 74 GLY A CA 1
ATOM 586 C C . GLY A 1 74 ? 7.907 -1.147 -19.168 1.00 95.12 74 GLY A C 1
ATOM 587 O O . GLY A 1 74 ? 6.863 -0.652 -18.754 1.00 95.12 74 GLY A O 1
ATOM 588 N N . THR A 1 75 ? 8.253 -2.401 -18.863 1.00 94.44 75 THR A N 1
ATOM 589 C CA . THR A 1 75 ? 7.439 -3.307 -18.043 1.00 94.44 75 THR A CA 1
ATOM 590 C C . THR A 1 75 ? 8.160 -3.713 -16.758 1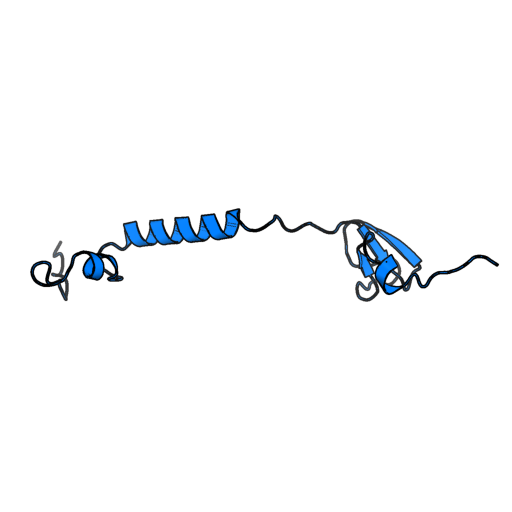.00 94.44 75 THR A C 1
ATOM 592 O O . THR A 1 75 ? 9.388 -3.693 -16.677 1.00 94.44 75 THR A O 1
ATOM 595 N N . GLY A 1 76 ? 7.3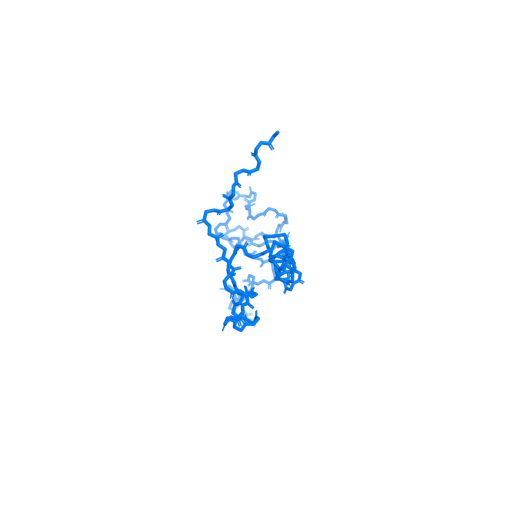75 -4.056 -15.735 1.00 93.31 76 GLY A N 1
ATOM 596 C CA . GLY A 1 76 ? 7.840 -4.582 -14.450 1.00 93.31 76 GLY A CA 1
ATOM 597 C C . GLY A 1 76 ? 7.498 -6.060 -14.224 1.00 93.31 76 GLY A C 1
ATOM 598 O O . GLY A 1 76 ? 7.670 -6.558 -13.114 1.00 93.31 76 GLY A O 1
ATOM 599 N N . ILE A 1 77 ? 6.939 -6.761 -15.220 1.00 94.50 77 ILE A N 1
ATOM 600 C CA . ILE A 1 77 ? 6.478 -8.155 -15.051 1.00 94.50 77 ILE A CA 1
ATOM 601 C C . ILE A 1 77 ? 7.628 -9.169 -15.062 1.00 94.50 77 ILE A C 1
ATOM 603 O O . ILE A 1 77 ? 7.521 -10.212 -14.429 1.00 94.50 77 ILE A O 1
ATOM 607 N N . TYR A 1 78 ? 8.732 -8.841 -15.737 1.00 93.00 78 TYR A N 1
ATOM 608 C CA . TYR A 1 78 ? 9.954 -9.656 -15.791 1.00 93.00 78 TYR A CA 1
ATOM 609 C C . TYR A 1 78 ? 11.018 -9.178 -14.797 1.00 93.00 78 TYR A C 1
ATOM 611 O O . TYR A 1 78 ? 12.196 -9.504 -14.940 1.00 93.00 78 TYR A O 1
ATOM 619 N N . SER A 1 79 ? 10.597 -8.364 -13.830 1.00 93.56 79 SER A N 1
ATOM 620 C CA . SER A 1 79 ? 11.452 -7.631 -12.910 1.00 93.56 79 SER A CA 1
ATOM 621 C C . SER A 1 79 ? 11.378 -8.227 -11.518 1.00 93.56 79 SER A C 1
ATOM 623 O O . SER A 1 79 ? 10.341 -8.153 -10.851 1.00 93.56 79 SER A O 1
ATOM 625 N N . PHE A 1 80 ? 12.500 -8.776 -11.077 1.00 92.19 80 PHE A N 1
ATOM 626 C CA . PHE A 1 80 ? 12.645 -9.455 -9.797 1.00 92.19 80 PHE A CA 1
ATOM 627 C C . PHE A 1 80 ? 13.594 -8.681 -8.903 1.00 92.19 80 PHE A C 1
ATOM 629 O O . PHE A 1 80 ? 14.443 -7.935 -9.390 1.00 92.19 80 PHE A O 1
ATOM 636 N N . GLU A 1 81 ? 13.452 -8.848 -7.594 1.00 92.75 81 GLU A N 1
ATOM 637 C CA . GLU A 1 81 ? 14.418 -8.280 -6.669 1.00 92.75 81 GLU A CA 1
ATOM 638 C C . GLU A 1 81 ? 15.808 -8.868 -6.948 1.00 92.75 81 GLU A C 1
ATOM 640 O O . GLU A 1 81 ? 15.976 -10.072 -7.150 1.00 92.75 81 GLU A O 1
ATOM 645 N N . GLN A 1 82 ? 16.818 -7.999 -6.936 1.00 87.62 82 GLN A N 1
ATOM 646 C CA . GLN A 1 82 ? 18.199 -8.359 -7.237 1.00 87.62 82 GLN A CA 1
ATOM 647 C C . GLN A 1 82 ? 18.735 -9.519 -6.377 1.00 87.62 82 GLN A C 1
ATOM 649 O O . GLN A 1 82 ? 19.564 -10.299 -6.836 1.00 87.62 82 GLN A O 1
ATOM 654 N N . SER A 1 83 ? 18.296 -9.617 -5.124 1.00 86.06 83 SER A N 1
ATOM 655 C CA . SER A 1 83 ? 18.741 -10.639 -4.173 1.00 86.06 83 SER A CA 1
ATOM 656 C C . SER A 1 83 ? 18.108 -12.013 -4.429 1.00 86.06 83 SER A C 1
ATOM 658 O O . SER A 1 83 ? 18.694 -13.028 -4.065 1.00 86.06 83 SER A O 1
ATOM 660 N N . SER A 1 84 ? 16.932 -12.060 -5.063 1.00 83.69 84 SER A N 1
ATOM 661 C CA . SER A 1 84 ? 16.113 -13.272 -5.182 1.00 83.69 84 SER A CA 1
ATOM 662 C C . SER A 1 84 ? 15.890 -13.742 -6.619 1.00 83.69 84 SER A C 1
ATOM 664 O O . SER A 1 84 ? 15.455 -14.876 -6.821 1.00 83.69 84 SER A O 1
ATOM 666 N N . TRP A 1 85 ? 16.228 -12.937 -7.633 1.00 83.00 85 TRP A N 1
ATOM 667 C CA . TRP A 1 85 ? 16.122 -13.360 -9.033 1.00 83.00 85 TRP A CA 1
ATOM 668 C C . TRP A 1 85 ? 16.891 -14.655 -9.364 1.00 83.00 85 TRP A C 1
ATOM 670 O O . TRP A 1 85 ? 16.337 -15.444 -10.135 1.00 83.00 85 TRP A O 1
ATOM 680 N N . PRO A 1 86 ? 18.081 -14.955 -8.781 1.00 82.00 86 PRO A N 1
ATOM 681 C CA . PRO A 1 86 ? 18.796 -16.186 -9.114 1.00 82.00 86 PRO A CA 1
ATOM 682 C C . PRO A 1 86 ? 18.014 -17.435 -8.709 1.00 82.00 86 PRO A C 1
ATOM 684 O O . PRO A 1 86 ? 18.041 -18.431 -9.419 1.00 82.00 86 PRO A O 1
ATOM 687 N N . LEU A 1 87 ? 17.241 -17.371 -7.620 1.00 79.25 87 LEU A N 1
ATOM 688 C CA . 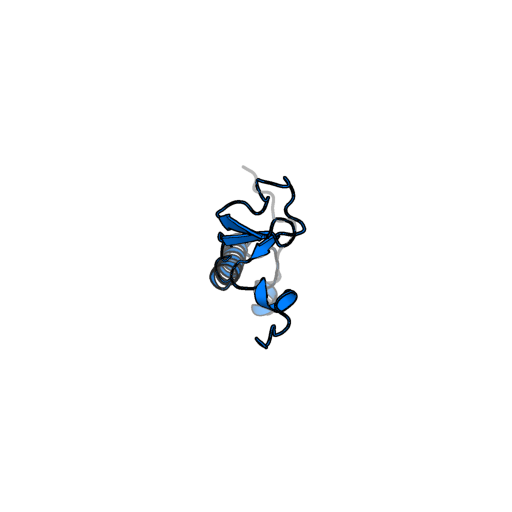LEU A 1 87 ? 16.482 -18.513 -7.096 1.00 79.25 87 LEU A CA 1
ATOM 689 C C . LEU A 1 87 ? 15.412 -19.028 -8.068 1.00 79.25 87 LEU A C 1
ATOM 691 O O . LEU A 1 87 ? 14.991 -20.173 -7.957 1.00 79.25 87 LEU A O 1
ATOM 695 N N . ASN A 1 88 ? 14.963 -18.187 -9.004 1.00 72.88 88 ASN A N 1
ATOM 696 C CA . ASN A 1 88 ? 13.912 -18.538 -9.958 1.00 72.88 88 ASN A CA 1
ATOM 697 C C . ASN A 1 88 ? 14.449 -18.898 -11.353 1.00 72.88 88 ASN A C 1
ATOM 699 O O . ASN A 1 88 ? 13.714 -19.498 -12.134 1.00 72.88 88 ASN A O 1
ATOM 703 N N . TYR A 1 89 ? 15.691 -18.518 -11.686 1.00 69.94 89 TYR A N 1
ATOM 704 C CA . TYR A 1 89 ? 16.194 -18.566 -13.069 1.00 69.94 89 TYR A CA 1
ATOM 705 C C . TYR A 1 89 ? 17.639 -19.054 -13.227 1.00 69.94 89 TYR A C 1
ATOM 707 O O . TYR A 1 89 ? 18.031 -19.403 -14.338 1.00 69.94 89 TYR A O 1
ATOM 715 N N . CYS A 1 90 ? 18.434 -19.113 -12.158 1.00 69.12 90 CYS A N 1
ATOM 716 C CA . CYS A 1 90 ? 19.734 -19.772 -12.190 1.00 69.12 90 CYS A CA 1
ATOM 717 C C . CYS A 1 90 ? 19.540 -21.261 -11.901 1.00 69.12 90 CYS A C 1
ATOM 719 O O . CYS A 1 90 ? 19.710 -21.718 -10.775 1.00 69.12 90 CYS A O 1
ATOM 721 N N . CYS A 1 91 ? 19.177 -22.024 -12.930 1.00 58.81 91 CYS A N 1
ATOM 722 C CA . CYS A 1 91 ? 19.509 -23.445 -12.958 1.00 58.81 91 CYS A CA 1
ATOM 723 C C . CYS A 1 91 ? 21.041 -23.547 -13.003 1.00 58.81 91 CYS A C 1
ATOM 725 O O . CYS A 1 91 ? 21.654 -22.797 -13.763 1.00 58.81 91 CYS A O 1
ATOM 727 N N . ASP A 1 92 ? 21.644 -24.428 -12.202 1.00 58.50 92 ASP A N 1
ATOM 728 C CA . ASP A 1 92 ? 23.086 -24.694 -12.184 1.00 58.50 92 ASP A CA 1
ATOM 729 C C . ASP A 1 92 ? 23.663 -24.774 -13.605 1.00 58.50 92 ASP A C 1
ATOM 731 O O . ASP A 1 92 ? 23.495 -25.769 -14.312 1.00 58.50 92 ASP A O 1
ATOM 735 N N . VAL A 1 93 ? 24.359 -23.722 -14.038 1.00 55.53 93 VAL A N 1
ATOM 736 C CA . VAL A 1 93 ? 25.213 -23.802 -15.221 1.00 55.53 93 VAL A CA 1
ATOM 737 C C . VAL A 1 93 ? 26.540 -24.353 -14.721 1.00 55.53 93 VAL A C 1
ATOM 739 O O . VAL A 1 93 ? 27.426 -23.597 -14.323 1.00 55.53 93 VAL A O 1
ATOM 742 N N . SER A 1 94 ? 26.657 -25.681 -14.665 1.00 49.03 94 SER A N 1
ATOM 743 C CA . SER A 1 94 ? 27.974 -26.309 -14.564 1.00 49.03 94 SER A CA 1
ATOM 744 C C . SER A 1 94 ? 28.801 -25.873 -15.777 1.00 49.03 94 SER A C 1
ATOM 746 O O . SER A 1 94 ? 28.325 -26.030 -16.903 1.00 49.03 94 SER A O 1
ATOM 748 N N . PRO A 1 95 ? 30.003 -25.308 -15.586 1.00 58.50 95 PRO A N 1
ATOM 749 C CA . PRO A 1 95 ? 30.911 -25.082 -16.698 1.00 58.50 95 PRO A CA 1
ATOM 750 C C . PRO A 1 95 ? 31.451 -26.438 -17.180 1.00 58.50 95 PRO A C 1
ATOM 752 O O . PRO A 1 95 ? 31.906 -27.237 -16.358 1.00 58.50 95 PRO A O 1
ATOM 755 N N . GLU A 1 96 ? 31.348 -26.696 -18.487 1.00 45.75 96 GLU A N 1
ATOM 756 C CA . GLU A 1 96 ? 32.084 -27.767 -19.185 1.00 45.75 96 GLU A CA 1
ATOM 757 C C . GLU A 1 96 ? 33.599 -27.515 -19.171 1.00 45.75 96 GLU A C 1
ATOM 759 O O . GLU A 1 96 ? 34.010 -26.332 -19.275 1.00 45.75 96 GLU A O 1
#

Organism: Salmonella diarizonae (NCBI:txid59204)

Secondary structure (DSSP, 8-state):
---PPPS----TTTS-HHHHHH-TTS-HHHHHHHHHHHHHHHHHTSPPP----EEEETTTTEEEES-SS-TTTS-STTEEETTTTHHHH-------

pLDDT: mean 82.07, std 11.76, range [45.75, 95.38]

Foldseek 3Di:
DDPDDPPDDDPPPPDDVVVLVPDCPNDVVVVVVVVVVVVCVVVVPDDDPDPQFWKAQPVVRDIGGDDQQDPPPRDNPSIDRPVCVCVPPVDPPDDD

Radius of gyration: 28.97 Å; chains: 1; bounding box: 64×52×64 Å

InterPro domains:
  IPR021696 Domain of unknown function DUF3279 [PF11682] (50-85)
  IPR057150 Domain of unknown function DUF7828 [PF25165] (2-43)

Sequence (96 aa):
SSAEAPWFEHDQRTVATGVLMQCAHLDPEVKAEARHRKLRNIIGGLDMPVTVRSWYCVWCSSHYSENKYCVSCGTGIYSFEQSSWPLNYCCDVSPE